Protein AF-A0A533QEY9-F1 (afdb_monomer)

Structure (mmCIF, N/CA/C/O backbone):
data_AF-A0A533QEY9-F1
#
_entry.id   AF-A0A533QEY9-F1
#
loop_
_atom_site.group_PDB
_atom_site.id
_atom_site.type_symbol
_atom_site.label_atom_id
_atom_site.label_alt_id
_atom_site.label_comp_id
_atom_site.label_asym_id
_atom_site.label_entity_id
_atom_site.label_seq_id
_atom_site.pdbx_PDB_ins_code
_atom_site.Cartn_x
_atom_site.Cartn_y
_atom_site.Cartn_z
_atom_site.occupancy
_atom_site.B_iso_or_equiv
_atom_site.auth_seq_id
_atom_site.auth_comp_id
_atom_site.auth_asym_id
_atom_site.auth_atom_id
_atom_site.pdbx_PDB_model_num
ATOM 1 N N . MET A 1 1 ? 20.669 -15.874 -11.042 1.00 51.97 1 MET A N 1
ATOM 2 C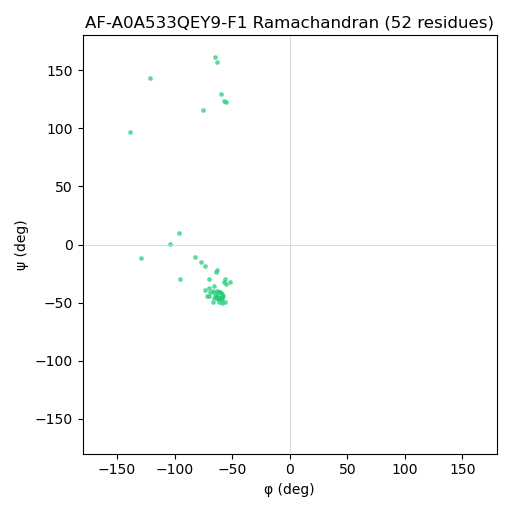 CA . MET A 1 1 ? 20.162 -14.862 -10.090 1.00 51.97 1 MET A CA 1
ATOM 3 C C . MET A 1 1 ? 18.679 -14.677 -10.356 1.00 51.97 1 MET A C 1
ATOM 5 O O . MET A 1 1 ? 18.323 -13.997 -11.308 1.00 51.97 1 MET A O 1
ATOM 9 N N . GLY A 1 2 ? 17.822 -15.376 -9.610 1.00 57.78 2 GLY A N 1
ATOM 10 C CA . GLY A 1 2 ? 16.374 -15.233 -9.762 1.00 57.78 2 GLY A CA 1
ATOM 11 C C . GLY A 1 2 ? 15.936 -13.923 -9.123 1.00 57.78 2 GLY A C 1
ATOM 12 O O . GLY A 1 2 ? 16.099 -13.755 -7.918 1.00 57.78 2 GLY A O 1
ATOM 13 N N . PHE A 1 3 ? 15.425 -12.983 -9.916 1.00 58.94 3 PHE A N 1
ATOM 14 C CA . PHE A 1 3 ? 14.662 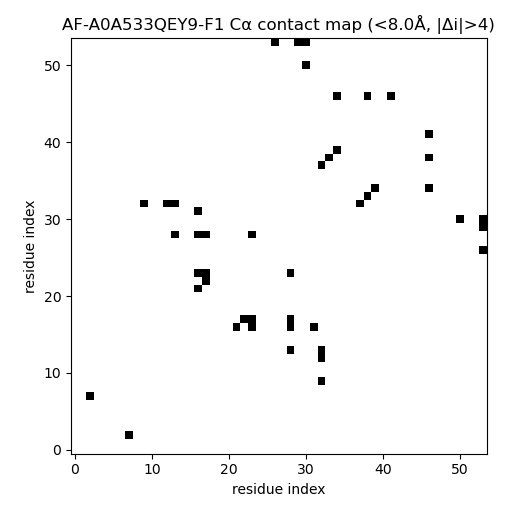-11.877 -9.350 1.00 58.94 3 PHE A CA 1
ATOM 15 C C . PHE A 1 3 ? 13.464 -12.475 -8.616 1.00 58.94 3 PHE A C 1
ATOM 17 O O . PHE A 1 3 ? 12.752 -13.307 -9.180 1.00 58.94 3 PHE A O 1
ATOM 24 N N . SER A 1 4 ? 13.248 -12.074 -7.363 1.00 80.31 4 SER A N 1
ATOM 25 C CA . SER A 1 4 ? 12.010 -12.422 -6.678 1.00 80.31 4 SER A CA 1
ATOM 26 C C . SER A 1 4 ? 10.853 -11.886 -7.518 1.00 80.31 4 SER A C 1
ATOM 28 O O . SER A 1 4 ? 10.813 -10.692 -7.826 1.00 80.31 4 SER A O 1
ATOM 30 N N . MET A 1 5 ? 9.922 -12.757 -7.914 1.00 77.06 5 MET A N 1
ATOM 31 C CA . MET A 1 5 ? 8.707 -12.358 -8.641 1.00 77.06 5 MET A CA 1
ATOM 32 C C . MET A 1 5 ? 7.979 -11.224 -7.907 1.00 77.06 5 MET A C 1
ATOM 34 O O . MET A 1 5 ? 7.443 -10.315 -8.536 1.00 77.06 5 MET A O 1
ATOM 38 N N . PHE A 1 6 ? 8.066 -11.218 -6.575 1.00 80.19 6 PHE A N 1
ATOM 39 C CA . PHE A 1 6 ? 7.563 -10.150 -5.722 1.00 80.19 6 PHE A CA 1
ATOM 40 C C . PHE A 1 6 ? 8.241 -8.795 -5.979 1.00 80.19 6 PHE A C 1
ATOM 42 O O . PHE A 1 6 ? 7.559 -7.784 -6.125 1.00 80.19 6 PHE A O 1
ATOM 49 N N . ASP A 1 7 ? 9.572 -8.753 -6.089 1.00 83.62 7 ASP A N 1
ATOM 50 C CA . ASP A 1 7 ? 10.293 -7.506 -6.367 1.00 83.62 7 ASP A CA 1
ATOM 51 C C . ASP A 1 7 ? 9.974 -6.965 -7.759 1.00 83.62 7 ASP A C 1
ATOM 53 O O . ASP A 1 7 ? 9.887 -5.749 -7.949 1.00 83.62 7 ASP A O 1
ATOM 57 N N . MET A 1 8 ? 9.779 -7.855 -8.736 1.00 85.94 8 MET A N 1
ATOM 58 C CA . MET A 1 8 ? 9.355 -7.456 -10.077 1.00 85.94 8 MET A CA 1
ATOM 59 C C . MET A 1 8 ? 7.935 -6.886 -10.067 1.00 85.94 8 MET A C 1
ATOM 61 O O . MET A 1 8 ? 7.736 -5.776 -10.561 1.00 85.94 8 MET A O 1
ATOM 65 N N . ALA A 1 9 ? 6.984 -7.584 -9.441 1.00 85.44 9 ALA A N 1
ATOM 66 C CA . ALA A 1 9 ? 5.604 -7.122 -9.305 1.00 85.44 9 ALA A CA 1
ATOM 67 C C . ALA A 1 9 ? 5.538 -5.769 -8.579 1.00 85.44 9 ALA A C 1
ATOM 69 O O . ALA A 1 9 ? 4.890 -4.831 -9.044 1.00 85.44 9 ALA A O 1
ATOM 70 N N . ARG A 1 10 ? 6.298 -5.611 -7.488 1.00 86.38 10 ARG A N 1
ATOM 71 C CA . ARG A 1 10 ? 6.398 -4.341 -6.761 1.00 86.38 10 ARG A CA 1
ATOM 72 C C . ARG A 1 10 ? 6.938 -3.222 -7.651 1.00 86.38 10 ARG A C 1
ATOM 74 O O . ARG A 1 10 ? 6.378 -2.129 -7.653 1.00 86.38 10 ARG A O 1
ATOM 81 N N . LYS A 1 11 ? 8.009 -3.468 -8.414 1.00 88.69 11 LYS A N 1
ATOM 82 C CA . LYS A 1 11 ? 8.580 -2.469 -9.335 1.00 88.69 11 LYS A CA 1
ATOM 83 C C . LYS A 1 11 ? 7.603 -2.083 -10.444 1.00 88.69 11 LYS A C 1
ATOM 85 O O . LYS A 1 11 ? 7.518 -0.901 -10.762 1.00 88.69 11 LYS A O 1
ATOM 90 N N . GLN A 1 12 ? 6.858 -3.042 -10.992 1.00 89.25 12 GLN A N 1
ATOM 91 C CA . GLN A 1 12 ? 5.835 -2.787 -12.009 1.00 89.25 12 GLN A CA 1
ATOM 92 C C . GLN A 1 12 ? 4.706 -1.907 -11.466 1.00 89.25 12 GLN A C 1
ATOM 94 O O . GLN A 1 12 ? 4.356 -0.911 -12.094 1.00 89.25 12 GLN A O 1
ATOM 99 N N . VAL A 1 13 ? 4.195 -2.208 -10.271 1.00 88.44 13 VAL A N 1
ATOM 100 C CA . VAL A 1 13 ? 3.147 -1.396 -9.636 1.00 88.44 13 VAL A CA 1
ATOM 101 C C . VAL A 1 13 ? 3.651 0.016 -9.331 1.00 88.44 13 VAL A C 1
ATOM 103 O O . VAL A 1 13 ? 2.975 0.986 -9.653 1.00 88.44 13 VAL A O 1
ATOM 106 N N . VAL A 1 14 ? 4.869 0.162 -8.795 1.00 89.31 14 VAL A N 1
ATOM 107 C CA . VAL A 1 14 ? 5.475 1.487 -8.559 1.00 89.31 14 VAL A CA 1
ATOM 108 C C . VAL A 1 14 ? 5.642 2.275 -9.859 1.00 89.31 14 VAL A C 1
ATOM 110 O O . VAL A 1 14 ? 5.411 3.482 -9.867 1.00 89.31 14 VAL A O 1
ATOM 113 N N . ALA A 1 15 ? 6.053 1.621 -10.948 1.00 90.06 15 ALA A N 1
ATOM 114 C CA . ALA A 1 15 ? 6.169 2.266 -12.251 1.00 90.06 15 ALA A CA 1
ATOM 115 C C . ALA A 1 15 ? 4.801 2.737 -12.764 1.00 90.06 15 ALA A C 1
ATOM 117 O O . ALA A 1 15 ? 4.690 3.887 -13.169 1.00 90.06 15 ALA A O 1
ATOM 118 N N . SER A 1 16 ? 3.760 1.904 -12.658 1.00 89.56 16 SER A N 1
ATOM 119 C CA . SER A 1 16 ? 2.382 2.271 -13.013 1.00 89.56 16 SER A CA 1
ATOM 120 C C . SER A 1 16 ? 1.877 3.470 -12.202 1.00 89.56 16 SER A C 1
ATOM 122 O O . SER A 1 16 ? 1.410 4.433 -12.797 1.00 89.56 16 SE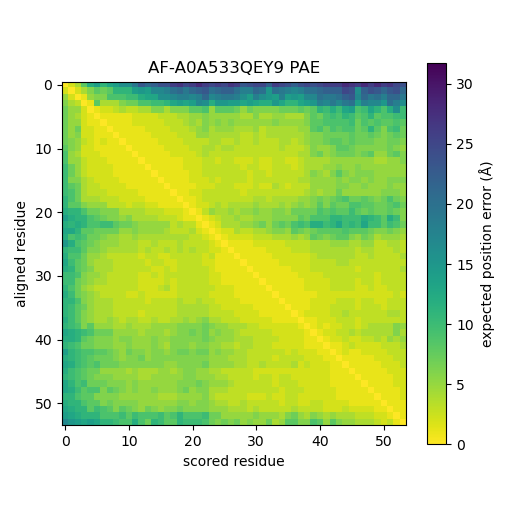R A O 1
ATOM 124 N N . ILE A 1 17 ? 2.065 3.485 -10.877 1.00 88.00 17 ILE A N 1
ATOM 125 C CA . ILE A 1 17 ? 1.655 4.617 -10.022 1.00 88.00 17 ILE A CA 1
ATOM 126 C C . ILE A 1 17 ? 2.364 5.914 -10.439 1.00 88.00 17 ILE A C 1
ATOM 128 O O . ILE A 1 17 ? 1.753 6.976 -10.501 1.00 88.00 17 ILE A O 1
ATOM 132 N N . LYS A 1 18 ? 3.664 5.839 -10.751 1.00 88.12 18 LYS A N 1
ATOM 133 C CA . LYS A 1 18 ? 4.433 7.002 -11.216 1.00 88.12 18 LYS A CA 1
ATOM 134 C C . LYS A 1 18 ? 4.042 7.461 -12.619 1.00 88.12 18 LYS A C 1
ATOM 136 O O . LYS A 1 18 ? 4.211 8.637 -12.920 1.00 88.12 18 LYS A O 1
ATOM 141 N N . MET A 1 19 ? 3.580 6.553 -13.476 1.00 89.25 19 MET A N 1
ATOM 142 C CA . MET A 1 19 ? 3.062 6.908 -14.798 1.00 89.25 19 MET A CA 1
ATOM 143 C C . MET A 1 19 ? 1.732 7.652 -14.681 1.00 89.25 19 MET A C 1
ATOM 145 O O . MET A 1 19 ? 1.570 8.680 -15.332 1.00 89.25 19 MET A O 1
ATOM 149 N N . ASP A 1 20 ? 0.831 7.174 -13.822 1.00 87.19 20 ASP A N 1
ATOM 150 C CA . ASP A 1 20 ? -0.475 7.804 -13.602 1.00 87.19 20 ASP A CA 1
ATOM 151 C C . ASP A 1 20 ? -0.340 9.143 -12.864 1.00 87.19 20 ASP A C 1
ATOM 153 O O . ASP A 1 20 ? -1.037 10.110 -1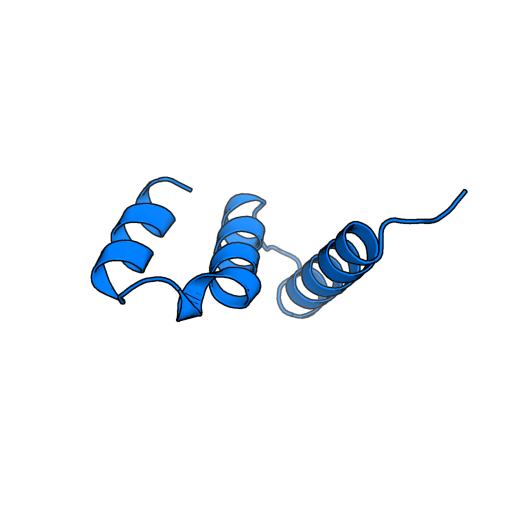3.170 1.00 87.19 20 ASP A O 1
ATOM 157 N N . ASN A 1 21 ? 0.594 9.228 -11.912 1.00 84.94 21 ASN A N 1
ATOM 158 C CA . ASN A 1 21 ? 0.901 10.457 -11.194 1.00 84.94 21 ASN A CA 1
ATOM 159 C C . ASN A 1 21 ? 2.425 10.636 -11.008 1.00 84.94 21 ASN A C 1
ATOM 161 O O . ASN A 1 21 ? 3.012 10.127 -10.041 1.00 84.94 21 ASN A O 1
ATOM 165 N N . PRO A 1 22 ? 3.076 11.422 -11.887 1.00 83.50 22 PRO A N 1
ATOM 166 C CA . PRO A 1 22 ? 4.519 11.671 -11.843 1.00 83.50 22 PRO A CA 1
ATOM 167 C C . PRO A 1 22 ? 5.012 12.389 -10.582 1.00 83.50 22 PRO A C 1
ATOM 169 O O . PRO A 1 22 ? 6.192 12.288 -10.249 1.00 83.50 22 PRO A O 1
ATOM 172 N N . GLN A 1 23 ? 4.128 13.109 -9.883 1.00 87.06 23 GLN A N 1
ATOM 173 C CA . GLN A 1 23 ? 4.442 13.867 -8.666 1.00 87.06 23 GLN A CA 1
ATOM 174 C C . GLN A 1 23 ? 4.117 13.091 -7.381 1.00 87.06 23 GLN A C 1
ATOM 176 O O . GLN A 1 23 ? 4.172 13.655 -6.290 1.00 87.06 23 GLN A O 1
ATOM 181 N N . SER A 1 24 ? 3.791 11.798 -7.492 1.00 84.31 24 SER A N 1
ATOM 182 C CA . SER A 1 24 ? 3.501 10.946 -6.336 1.00 84.31 24 SER A CA 1
ATOM 183 C C . SER A 1 24 ? 4.654 10.956 -5.331 1.00 84.31 24 SER A C 1
ATOM 185 O O . SER A 1 24 ? 5.783 10.563 -5.652 1.00 84.31 24 SER A O 1
ATOM 187 N N . SER A 1 25 ? 4.364 11.343 -4.087 1.00 86.38 25 SER A N 1
ATOM 188 C CA . SER A 1 25 ? 5.312 11.225 -2.983 1.00 86.38 25 SER A CA 1
ATOM 189 C C . SER A 1 25 ? 5.616 9.753 -2.693 1.00 86.38 25 SER A C 1
ATOM 191 O O . SER A 1 25 ? 4.851 8.840 -3.013 1.00 86.38 25 SER A O 1
ATOM 193 N N . LYS A 1 26 ? 6.731 9.494 -2.000 1.00 85.88 26 LYS A N 1
ATOM 194 C CA . LYS A 1 26 ? 7.021 8.154 -1.465 1.00 85.88 26 LYS A CA 1
ATOM 195 C C . LYS A 1 26 ? 5.883 7.637 -0.576 1.00 85.88 26 LYS A C 1
ATOM 197 O O . LYS A 1 26 ? 5.645 6.432 -0.578 1.00 85.88 26 LYS A O 1
ATOM 202 N N . SER A 1 27 ? 5.204 8.516 0.162 1.00 86.38 27 SER A N 1
ATOM 203 C CA . SER A 1 27 ? 4.055 8.146 0.999 1.00 86.38 27 SER A CA 1
ATOM 204 C C . SER A 1 27 ? 2.842 7.747 0.157 1.00 86.38 27 SER A C 1
ATOM 206 O O . SER A 1 27 ? 2.230 6.721 0.442 1.00 86.38 27 SER A O 1
ATOM 208 N N . ASP A 1 28 ? 2.563 8.457 -0.939 1.00 87.62 28 ASP A N 1
ATOM 209 C CA . ASP A 1 28 ? 1.464 8.117 -1.857 1.00 87.62 28 ASP A CA 1
ATOM 210 C C . ASP A 1 28 ? 1.685 6.749 -2.506 1.00 87.62 28 ASP A C 1
ATOM 212 O O . ASP A 1 28 ? 0.797 5.899 -2.507 1.00 87.62 28 ASP A O 1
ATOM 216 N N . ILE A 1 29 ? 2.916 6.484 -2.955 1.00 89.62 29 ILE A N 1
ATOM 217 C CA . ILE A 1 29 ? 3.290 5.186 -3.530 1.00 89.62 29 ILE A CA 1
ATOM 218 C C . ILE A 1 29 ? 3.111 4.060 -2.502 1.00 89.62 29 ILE A C 1
ATOM 220 O O . ILE A 1 29 ? 2.650 2.974 -2.850 1.00 89.62 29 ILE A O 1
ATOM 224 N N . LYS A 1 30 ? 3.474 4.287 -1.232 1.00 89.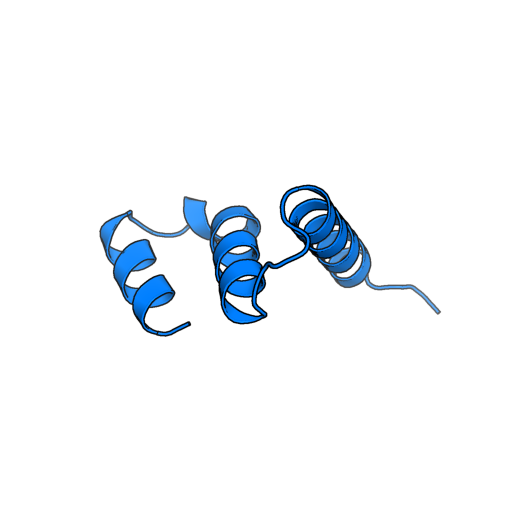31 30 LYS A N 1
ATOM 225 C CA . LYS A 1 30 ? 3.265 3.290 -0.172 1.00 89.31 30 LYS A CA 1
ATOM 226 C C . LYS A 1 30 ? 1.783 3.059 0.117 1.00 89.31 30 LYS A C 1
ATOM 228 O O . LYS A 1 30 ? 1.407 1.908 0.319 1.00 89.31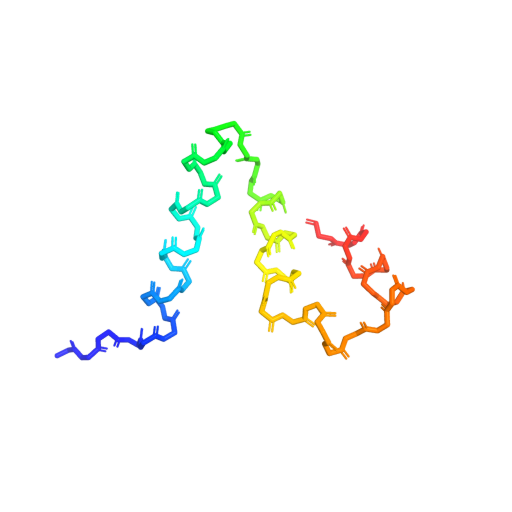 30 LYS A O 1
ATOM 233 N N . ARG A 1 31 ? 0.957 4.113 0.124 1.00 90.56 31 ARG A N 1
ATOM 234 C CA . ARG A 1 31 ? -0.499 3.992 0.296 1.00 90.56 31 ARG A CA 1
ATOM 235 C C . ARG A 1 31 ? -1.127 3.172 -0.827 1.00 90.56 31 ARG A C 1
ATOM 237 O O . ARG A 1 31 ? -1.846 2.221 -0.546 1.00 90.56 31 ARG A O 1
ATOM 244 N N . GLU A 1 32 ? -0.808 3.493 -2.077 1.00 89.94 32 GLU A N 1
ATOM 245 C CA . GLU A 1 32 ? -1.262 2.746 -3.258 1.00 89.94 32 GLU A CA 1
ATOM 246 C C . GLU A 1 32 ? -0.823 1.277 -3.209 1.00 89.94 32 GLU A C 1
ATOM 248 O O . GLU A 1 32 ? -1.629 0.377 -3.435 1.00 89.94 32 GLU A O 1
ATOM 253 N N . LEU A 1 33 ? 0.442 1.014 -2.860 1.00 90.25 33 LEU A N 1
ATOM 254 C CA . LEU A 1 33 ? 0.946 -0.351 -2.686 1.00 90.25 33 LEU A CA 1
ATOM 255 C C . LEU A 1 33 ? 0.179 -1.103 -1.596 1.00 90.25 33 LEU A C 1
ATOM 257 O O . LEU A 1 33 ? -0.209 -2.248 -1.812 1.00 90.25 33 LEU A O 1
ATOM 261 N N . PHE A 1 34 ? -0.042 -0.470 -0.443 1.00 91.31 34 PHE A N 1
ATOM 262 C CA . PHE A 1 34 ? -0.798 -1.071 0.650 1.00 91.31 34 PHE A CA 1
ATOM 263 C C . PHE A 1 34 ? -2.214 -1.433 0.200 1.00 91.31 34 PHE A C 1
ATOM 265 O O . PHE A 1 34 ? -2.627 -2.577 0.349 1.00 91.31 34 PHE A O 1
ATOM 272 N N . LEU A 1 35 ? -2.924 -0.496 -0.427 1.00 89.75 35 LEU A N 1
ATOM 273 C CA . LEU A 1 35 ? -4.287 -0.717 -0.901 1.00 89.75 35 LEU A CA 1
ATOM 274 C C . LEU A 1 35 ? -4.372 -1.819 -1.966 1.00 89.75 35 LEU A C 1
ATOM 276 O O . LEU A 1 35 ? -5.278 -2.645 -1.902 1.00 89.75 35 LEU A O 1
ATOM 280 N N . ARG A 1 36 ? -3.423 -1.877 -2.910 1.00 88.75 36 ARG A N 1
ATOM 281 C CA . ARG A 1 36 ? -3.430 -2.875 -3.995 1.00 88.75 36 ARG A CA 1
ATOM 282 C C . ARG A 1 36 ? -3.065 -4.286 -3.538 1.00 88.75 36 ARG A C 1
ATOM 284 O O . ARG A 1 36 ? -3.636 -5.238 -4.054 1.00 88.75 36 ARG A O 1
ATOM 291 N N . PHE A 1 37 ? -2.101 -4.427 -2.627 1.00 88.75 37 PHE A N 1
ATOM 292 C CA . PHE A 1 37 ? -1.606 -5.744 -2.206 1.00 88.75 37 PHE A CA 1
ATOM 293 C C . PHE A 1 37 ? -2.272 -6.275 -0.939 1.00 88.75 37 PHE A C 1
ATOM 295 O O . PHE A 1 37 ? -2.377 -7.485 -0.795 1.00 88.75 37 PHE A O 1
ATOM 302 N N . TYR A 1 38 ? -2.700 -5.386 -0.044 1.00 88.81 38 TYR A N 1
ATOM 303 C CA . TYR A 1 38 ? -3.178 -5.745 1.292 1.00 88.81 38 TYR A CA 1
ATOM 304 C C . TYR A 1 38 ? -4.537 -5.135 1.630 1.00 88.81 38 TYR A C 1
ATOM 306 O O . TYR A 1 38 ? -5.145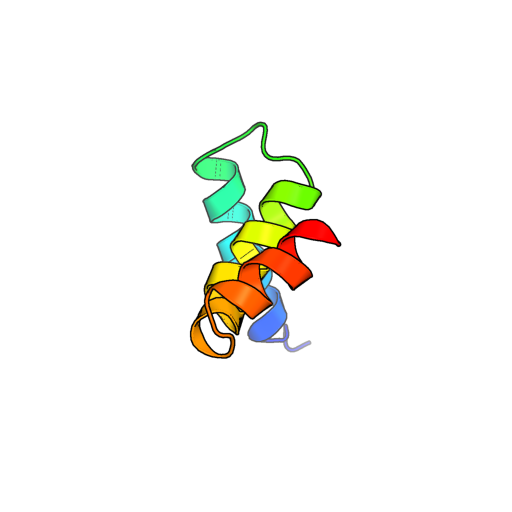 -5.522 2.617 1.00 88.81 38 TYR A O 1
ATOM 314 N N . GLY A 1 39 ? -5.048 -4.181 0.843 1.00 89.12 39 GLY A N 1
ATOM 315 C CA . GLY A 1 39 ? -6.275 -3.458 1.180 1.00 89.12 39 GLY A CA 1
ATOM 316 C C . GLY A 1 39 ? -7.481 -4.374 1.397 1.00 89.12 39 GLY A C 1
ATOM 317 O O . GLY A 1 39 ? -8.310 -4.082 2.248 1.00 89.12 39 GLY A O 1
ATOM 318 N N . GLN A 1 40 ? -7.558 -5.503 0.687 1.00 89.94 40 GLN A N 1
ATOM 319 C CA . GLN A 1 40 ? -8.651 -6.468 0.850 1.00 89.94 40 GLN A CA 1
ATOM 320 C C . GLN A 1 40 ? -8.574 -7.288 2.146 1.00 89.94 40 GLN A C 1
ATOM 322 O O . GLN A 1 40 ? -9.597 -7.815 2.574 1.00 89.94 40 GLN A O 1
ATOM 327 N N . ASP A 1 41 ? -7.407 -7.348 2.790 1.00 92.06 41 ASP A N 1
ATOM 328 C CA . ASP A 1 41 ? -7.206 -8.083 4.044 1.00 92.06 41 ASP A CA 1
ATOM 329 C C . ASP A 1 41 ? -7.653 -7.279 5.276 1.00 92.06 41 ASP A C 1
ATOM 331 O O . ASP A 1 41 ? -7.734 -7.819 6.377 1.00 92.06 41 ASP A O 1
ATOM 335 N N . PHE A 1 42 ? -7.943 -5.985 5.103 1.00 92.44 42 PHE A N 1
ATOM 336 C CA . PHE A 1 42 ? -8.288 -5.067 6.185 1.00 92.44 42 PHE A CA 1
ATOM 337 C C . PHE A 1 42 ? -9.664 -4.447 5.969 1.00 92.44 42 PHE A C 1
ATOM 339 O O . PHE A 1 42 ? -10.035 -4.062 4.857 1.00 92.44 42 PHE A O 1
ATOM 346 N N . SER A 1 43 ? -10.405 -4.253 7.058 1.00 93.00 43 SER A N 1
ATOM 347 C CA . SER A 1 43 ? -11.635 -3.466 7.021 1.00 93.00 43 SER A CA 1
ATOM 348 C C . SER A 1 43 ? -11.346 -2.001 6.645 1.00 93.00 43 SER A C 1
ATOM 350 O O . SER A 1 43 ? -10.240 -1.500 6.873 1.00 93.00 43 SER A O 1
ATOM 352 N N . PRO A 1 44 ? -12.329 -1.251 6.116 1.00 90.44 44 PRO A N 1
ATOM 353 C CA . PRO A 1 44 ? -12.136 0.162 5.780 1.00 90.44 44 PRO A CA 1
ATOM 354 C C . PRO A 1 44 ? -11.653 1.025 6.959 1.00 90.44 44 PRO A C 1
ATOM 356 O O . PRO A 1 44 ? -10.954 2.019 6.757 1.00 90.44 44 PRO A O 1
ATOM 359 N N . GLU A 1 45 ? -12.011 0.661 8.193 1.00 93.19 45 GLU A N 1
ATOM 360 C CA . GLU A 1 45 ? -11.552 1.344 9.407 1.00 93.19 45 GLU A CA 1
ATOM 361 C C . GLU A 1 45 ? -10.072 1.064 9.698 1.00 93.19 45 GLU A C 1
ATOM 363 O O . GLU A 1 45 ? -9.299 1.991 9.958 1.00 93.19 45 GLU A O 1
ATOM 368 N N . GLU A 1 46 ? -9.647 -0.194 9.580 1.00 91.94 46 GLU A N 1
ATOM 369 C CA . GLU A 1 46 ? -8.247 -0.597 9.745 1.00 91.94 46 GLU A CA 1
ATOM 370 C C . GLU A 1 46 ? -7.362 -0.011 8.649 1.00 91.94 46 GLU A C 1
ATOM 372 O O . GLU A 1 46 ? -6.289 0.517 8.944 1.00 91.94 46 GLU A O 1
ATOM 377 N N . GLN A 1 47 ? -7.840 -0.007 7.401 1.00 92.25 47 GLN A N 1
ATOM 378 C CA . GLN A 1 47 ? -7.150 0.644 6.292 1.00 92.25 47 GLN A CA 1
ATOM 379 C C . GLN A 1 47 ? -6.899 2.119 6.605 1.00 92.25 47 GLN A C 1
ATOM 381 O O . GLN A 1 47 ? -5.765 2.575 6.501 1.00 92.25 47 GLN A O 1
ATOM 386 N N . LYS A 1 48 ? -7.913 2.872 7.055 1.00 90.19 48 LYS A N 1
ATOM 387 C CA . LYS A 1 48 ? -7.743 4.288 7.429 1.00 90.19 48 LYS A CA 1
ATOM 388 C C . LYS A 1 48 ? -6.712 4.472 8.540 1.00 90.19 48 LYS A C 1
ATOM 390 O O . LYS A 1 48 ? -5.880 5.374 8.448 1.00 90.19 48 LYS A O 1
ATOM 395 N N . LYS A 1 49 ? -6.733 3.612 9.561 1.00 92.06 49 LYS A N 1
ATOM 396 C CA . LYS A 1 49 ? -5.765 3.652 10.664 1.00 92.06 49 LYS A CA 1
ATOM 397 C C . LYS A 1 49 ? -4.341 3.404 10.164 1.00 92.06 49 LYS A C 1
ATOM 399 O O . LYS A 1 49 ? -3.450 4.187 10.480 1.00 92.06 49 LYS A O 1
ATOM 404 N N . ILE A 1 50 ? -4.131 2.388 9.333 1.00 90.38 50 ILE A N 1
ATOM 405 C CA . ILE A 1 50 ? -2.816 2.061 8.761 1.00 90.38 50 ILE A CA 1
ATOM 406 C C . ILE A 1 50 ? -2.338 3.176 7.822 1.00 90.38 50 ILE A C 1
ATOM 408 O O . ILE A 1 50 ? -1.211 3.653 7.936 1.00 90.38 50 ILE A O 1
ATOM 412 N N . LEU A 1 51 ? -3.215 3.666 6.944 1.00 88.69 51 LEU A N 1
ATOM 413 C CA . LEU A 1 51 ? -2.927 4.758 6.013 1.00 88.69 51 LEU A CA 1
ATOM 414 C C . LEU A 1 51 ? -2.630 6.086 6.717 1.00 88.69 51 LEU A C 1
ATOM 416 O O . LEU A 1 51 ? -2.010 6.952 6.104 1.00 88.69 51 LEU A O 1
ATOM 420 N N . SER A 1 52 ? -3.093 6.281 7.954 1.00 88.56 52 SER A N 1
ATOM 421 C CA . SER A 1 52 ? -2.775 7.465 8.764 1.00 88.56 52 SER A CA 1
ATOM 422 C C . SER A 1 52 ? -1.374 7.427 9.389 1.00 88.56 52 SER A C 1
ATOM 424 O O . SER A 1 52 ? -0.888 8.460 9.836 1.00 88.56 52 SER A O 1
ATOM 426 N N . GLN A 1 53 ? -0.723 6.258 9.403 1.00 85.38 53 GLN A N 1
ATOM 427 C CA . GLN A 1 53 ? 0.623 6.052 9.955 1.00 85.38 53 GLN A CA 1
ATOM 428 C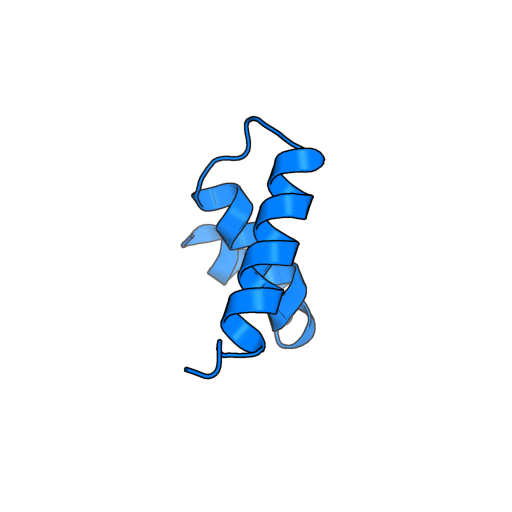 C . GLN A 1 53 ? 1.717 5.926 8.873 1.00 85.38 53 GLN A C 1
ATOM 430 O O . GLN A 1 53 ? 2.884 5.723 9.208 1.00 85.38 53 GLN A O 1
ATOM 435 N N . LEU A 1 54 ? 1.343 6.020 7.590 1.00 79.94 54 LEU A N 1
ATOM 436 C CA . LEU A 1 54 ? 2.202 5.880 6.400 1.00 79.94 54 LEU A CA 1
ATOM 437 C C . LEU A 1 54 ? 2.647 7.232 5.827 1.00 79.94 54 LEU A C 1
ATOM 439 O O . LEU A 1 54 ? 3.813 7.308 5.361 1.00 79.94 54 LEU A O 1
#

pLDDT: mean 86.26, std 8.05, range [51.97, 93.19]

Sequence (54 aa):
MGFSMFDMARKQVVASIKMDNPQSSKSDIKRELFLRFYGQDFSPEEQKKILSQL

Mean predicted aligned error: 5.14 Å

Organism: NCBI:txid2494326

Secondary structure (DSSP, 8-state):
----HHHHHHHHHHHHHHHH-TT--HHHHHHHHHHHHHGGGS-HHHHHHHHT--

Foldseek 3Di:
DDDDPVVVVLVVLLVVVCVVPVPQDPLNS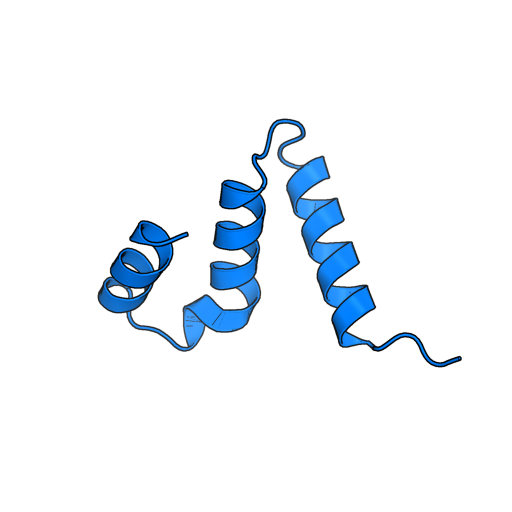VLSVCCVPPVVVDDPVVSVVVSVVD

Radius of gyration: 12.46 Å; Cα contacts (8 Å, |Δi|>4): 23; chains: 1; bounding box: 32×29×26 Å

Solvent-accessible surface area (backbone atoms only — not comparable to full-atom values): 3276 Å² total; per-residue (Å²): 135,83,75,54,69,63,59,52,51,52,50,51,53,54,50,50,52,41,69,80,35,77,81,61,45,76,48,54,53,50,49,53,50,42,49,74,79,46,38,89,84,40,55,77,68,54,46,51,56,54,61,72,76,92

Nearest PDB structures (foldseek):
  5zor-assembly1_A  TM=4.878E-01  e=9.259E+00  Trypanosoma brucei brucei TREU927